Protein AF-A0A7S1PSL8-F1 (afdb_monomer)

Organism: Neobodo designis (NCBI:txid312471)

Mean predicted aligned error: 3.04 Å

Sequence (128 aa):
RLFLNWKSKRLGARARRFLHNFRTHEPQLEVAVLTDDECSTLAAFYPDLGDRYEALPLAVMRADICRVLAVYYFGGMYK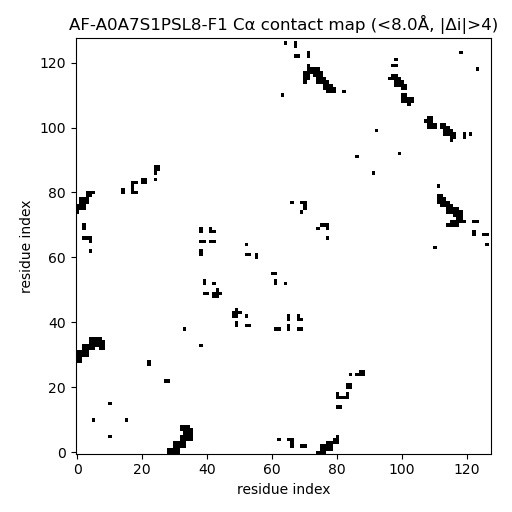DLDIDWRMPLREWLDPTLPVAYGWEDREHLCQWFFAARPGNPCLRNILQ

pLDDT: mean 93.91, std 3.57, range [83.62, 98.44]

Solvent-accessible surface area (backbone atoms only — not comparable to full-atom values): 7343 Å² total; per-residue (Å²): 86,40,37,30,69,39,91,49,83,79,64,52,75,72,48,46,50,28,52,48,55,39,36,73,58,41,74,85,60,52,74,46,66,38,28,62,69,55,36,51,52,56,33,55,72,36,87,94,31,32,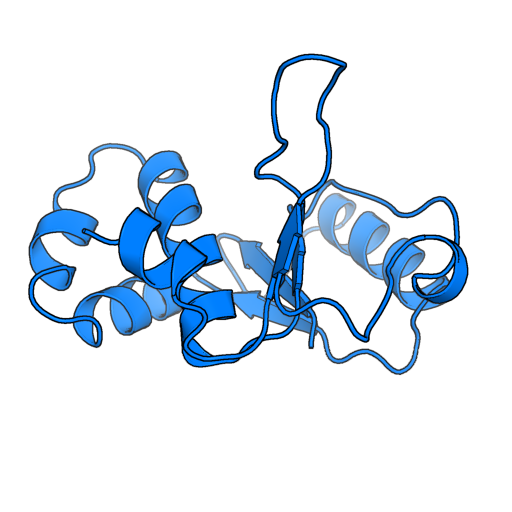71,62,52,70,67,48,92,44,72,64,63,43,50,62,49,32,52,49,50,53,23,28,72,69,15,35,29,36,36,43,53,87,55,73,64,94,66,46,61,85,80,79,53,71,86,85,54,63,59,47,71,42,66,69,54,99,84,45,71,36,84,56,32,38,36,29,42,52,69,33,66,72,53,53,64,74,73,110

Structure (mmCIF, N/CA/C/O backbone):
data_AF-A0A7S1PSL8-F1
#
_entry.id   AF-A0A7S1PSL8-F1
#
loop_
_atom_site.group_PDB
_atom_site.id
_atom_site.type_symbol
_atom_site.label_atom_id
_atom_site.label_alt_id
_atom_site.label_comp_id
_atom_site.label_asym_id
_atom_site.label_entity_id
_atom_site.label_seq_id
_atom_site.pdbx_PDB_ins_code
_atom_site.Cartn_x
_atom_site.Cartn_y
_atom_site.Cartn_z
_atom_site.occupancy
_atom_site.B_iso_or_equiv
_atom_site.auth_seq_id
_atom_site.auth_comp_id
_atom_site.auth_asym_id
_atom_site.auth_atom_id
_atom_site.pdbx_PDB_model_num
ATOM 1 N N . ARG A 1 1 ? -2.130 3.464 -11.246 1.00 93.75 1 ARG A N 1
ATOM 2 C CA . ARG A 1 1 ? -1.551 4.179 -10.086 1.00 93.75 1 ARG A CA 1
ATOM 3 C C . ARG A 1 1 ? -0.833 3.173 -9.194 1.00 93.75 1 ARG A C 1
ATOM 5 O O . ARG A 1 1 ? -1.315 2.048 -9.086 1.00 93.75 1 ARG A O 1
ATOM 12 N N . LEU A 1 2 ? 0.299 3.562 -8.614 1.00 95.19 2 LEU A N 1
ATOM 13 C CA . LEU A 1 2 ? 1.053 2.796 -7.624 1.00 95.19 2 LEU A CA 1
ATOM 14 C C . LEU A 1 2 ? 0.962 3.486 -6.261 1.00 95.19 2 LEU A C 1
ATOM 16 O O . LEU A 1 2 ? 1.208 4.688 -6.164 1.00 95.19 2 LEU A O 1
ATOM 20 N N . PHE A 1 3 ? 0.654 2.721 -5.225 1.00 97.06 3 PHE A N 1
ATOM 21 C CA . PHE A 1 3 ? 0.635 3.160 -3.839 1.00 97.06 3 PHE A CA 1
ATOM 22 C C . PHE A 1 3 ? 1.853 2.634 -3.088 1.00 97.06 3 PHE A C 1
ATOM 24 O O . PHE A 1 3 ? 2.264 1.491 -3.273 1.00 97.06 3 PHE A O 1
ATOM 31 N N . LEU A 1 4 ? 2.399 3.486 -2.229 1.00 95.50 4 LEU A N 1
ATOM 32 C CA . LEU A 1 4 ? 3.433 3.184 -1.243 1.00 95.50 4 LEU A CA 1
ATOM 33 C C . LEU A 1 4 ? 2.912 3.657 0.115 1.00 95.50 4 LEU A C 1
ATOM 35 O O . LEU A 1 4 ? 2.149 4.619 0.149 1.00 95.50 4 LEU A O 1
ATOM 39 N N . ASN A 1 5 ? 3.359 3.077 1.225 1.00 94.56 5 ASN A N 1
ATOM 40 C CA . ASN A 1 5 ? 3.119 3.642 2.556 1.00 94.56 5 ASN A CA 1
ATOM 41 C C . ASN A 1 5 ? 4.441 4.099 3.189 1.00 94.56 5 ASN A C 1
ATOM 43 O O . ASN A 1 5 ? 5.447 3.390 3.146 1.00 94.56 5 ASN A O 1
ATOM 47 N N . TRP A 1 6 ? 4.460 5.318 3.731 1.00 93.81 6 TRP A N 1
ATOM 48 C CA . TRP A 1 6 ? 5.606 5.846 4.465 1.00 93.81 6 TRP A CA 1
ATOM 49 C C . TRP A 1 6 ? 5.191 6.952 5.430 1.00 93.81 6 TRP A C 1
ATOM 51 O O . TRP A 1 6 ? 4.281 7.723 5.150 1.00 93.81 6 TRP A O 1
ATOM 61 N N . LYS A 1 7 ? 5.964 7.131 6.506 1.00 87.50 7 LYS A N 1
ATOM 62 C CA . LYS A 1 7 ? 5.704 8.115 7.577 1.00 87.50 7 LYS A CA 1
ATOM 63 C C . LYS A 1 7 ? 5.502 9.559 7.098 1.00 87.50 7 LYS A C 1
ATOM 65 O O . LYS A 1 7 ? 4.937 10.379 7.808 1.00 87.50 7 LYS A O 1
ATOM 70 N N . SER A 1 8 ? 6.046 9.921 5.938 1.00 88.44 8 SER A N 1
ATOM 71 C CA . SER A 1 8 ? 5.968 11.278 5.397 1.00 88.44 8 SER A CA 1
ATOM 72 C C . SER A 1 8 ? 6.088 11.272 3.879 1.00 88.44 8 SER A C 1
ATOM 74 O O . SER A 1 8 ? 6.800 10.450 3.300 1.00 88.44 8 SER A O 1
ATOM 76 N N . LYS A 1 9 ? 5.488 12.279 3.235 1.00 90.38 9 LYS A N 1
ATOM 77 C CA . LYS A 1 9 ? 5.676 12.571 1.806 1.00 90.38 9 LYS A CA 1
ATOM 78 C C . LYS A 1 9 ? 7.138 12.878 1.457 1.00 90.38 9 LYS A C 1
ATOM 80 O O . LYS A 1 9 ? 7.572 12.643 0.329 1.00 90.38 9 LYS A O 1
ATOM 85 N N . ARG A 1 10 ? 7.926 13.394 2.411 1.00 90.31 10 ARG A N 1
ATOM 86 C CA . ARG A 1 10 ? 9.349 13.690 2.204 1.00 90.31 10 ARG A CA 1
ATOM 87 C C . ARG A 1 10 ? 10.189 12.429 2.410 1.00 90.31 10 ARG A C 1
ATOM 89 O O . ARG A 1 10 ? 10.711 12.170 3.490 1.00 90.31 10 ARG A O 1
ATOM 96 N N . LEU A 1 11 ? 10.352 11.661 1.338 1.00 89.75 11 LEU A N 1
ATOM 97 C CA . LEU A 1 11 ? 11.154 10.436 1.336 1.00 89.75 11 LEU A CA 1
ATOM 98 C C . LEU A 1 11 ? 12.641 10.723 1.586 1.00 89.75 11 LEU A C 1
ATOM 100 O O . LEU A 1 11 ? 13.192 11.662 1.013 1.00 89.75 11 LEU A O 1
ATOM 104 N N . GLY A 1 12 ? 13.311 9.890 2.389 1.00 90.44 12 GLY A N 1
ATOM 105 C CA . GLY A 1 12 ? 14.768 9.930 2.587 1.00 90.44 12 GLY A CA 1
ATOM 106 C C . GLY A 1 12 ? 15.558 9.446 1.361 1.00 90.44 12 GLY A C 1
ATOM 107 O O . GLY A 1 12 ? 14.988 8.907 0.416 1.00 90.44 12 GLY A O 1
ATOM 108 N N . ALA A 1 13 ? 16.886 9.609 1.363 1.00 90.38 13 ALA A N 1
ATOM 109 C CA . ALA A 1 13 ? 17.728 9.288 0.199 1.00 90.38 13 ALA A CA 1
ATOM 110 C C . ALA A 1 13 ? 17.589 7.829 -0.278 1.00 90.38 13 ALA A C 1
ATOM 112 O O . ALA A 1 13 ? 17.414 7.589 -1.471 1.00 90.38 13 ALA A O 1
ATOM 113 N N . ARG A 1 14 ? 17.586 6.866 0.655 1.00 87.38 14 ARG A N 1
ATOM 114 C CA . ARG A 1 14 ? 17.404 5.439 0.346 1.00 87.38 14 ARG A CA 1
ATOM 115 C C . ARG A 1 14 ? 16.053 5.164 -0.324 1.00 87.38 14 ARG A C 1
ATOM 117 O O . ARG A 1 14 ? 16.019 4.531 -1.369 1.00 87.38 14 ARG A O 1
ATOM 124 N N . ALA A 1 15 ? 14.968 5.695 0.233 1.00 87.69 15 ALA A N 1
ATOM 125 C CA . ALA A 1 15 ? 13.623 5.571 -0.328 1.00 87.69 15 ALA A CA 1
ATOM 126 C C . ALA A 1 15 ? 13.504 6.195 -1.728 1.00 87.69 15 ALA A C 1
ATOM 128 O O . ALA A 1 15 ? 12.932 5.602 -2.639 1.00 87.69 15 ALA A O 1
ATOM 129 N N . ARG A 1 16 ? 14.105 7.376 -1.934 1.00 90.38 16 ARG A N 1
ATOM 130 C CA . ARG A 1 16 ? 14.132 8.023 -3.254 1.00 90.38 16 ARG A CA 1
ATOM 131 C C . ARG A 1 16 ? 14.868 7.188 -4.301 1.00 90.38 16 ARG A C 1
ATOM 133 O O . ARG A 1 16 ? 14.478 7.243 -5.460 1.00 90.38 16 ARG A O 1
ATOM 140 N N . ARG A 1 17 ? 15.885 6.408 -3.914 1.00 90.31 17 ARG A N 1
ATOM 141 C CA . ARG A 1 17 ? 16.600 5.506 -4.833 1.00 90.31 17 ARG A CA 1
ATOM 142 C C . ARG A 1 17 ? 15.680 4.418 -5.390 1.00 90.31 17 ARG A C 1
ATOM 144 O O . ARG A 1 17 ? 15.646 4.237 -6.600 1.00 90.31 17 ARG A O 1
ATOM 151 N N . PHE A 1 18 ? 14.909 3.752 -4.532 1.00 88.94 18 PHE A N 1
ATOM 152 C CA . PHE A 1 18 ? 13.947 2.728 -4.962 1.00 88.94 18 PHE A CA 1
ATOM 153 C C . PHE A 1 18 ? 12.836 3.311 -5.838 1.00 88.94 18 PHE A C 1
ATOM 155 O O . PHE A 1 18 ? 12.443 2.722 -6.842 1.00 88.94 18 PHE A O 1
ATOM 162 N N . LEU A 1 19 ? 12.356 4.511 -5.501 1.00 88.75 19 LEU A N 1
ATOM 163 C CA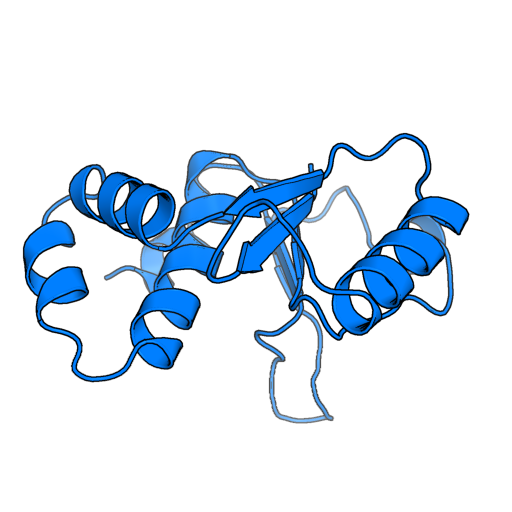 . LEU A 1 19 ? 11.378 5.202 -6.335 1.00 88.75 19 LEU A CA 1
ATOM 164 C C . LEU A 1 19 ? 11.966 5.610 -7.695 1.00 88.75 19 LEU A C 1
ATOM 166 O O . LEU A 1 19 ? 11.275 5.532 -8.707 1.00 88.75 19 LEU A O 1
ATOM 170 N N . HIS A 1 20 ? 13.230 6.037 -7.727 1.00 89.25 20 HIS A N 1
ATOM 171 C CA . HIS A 1 20 ? 13.916 6.396 -8.963 1.00 89.25 20 HIS A CA 1
ATOM 172 C C . HIS A 1 20 ? 14.047 5.194 -9.900 1.00 89.25 20 HIS A C 1
ATOM 174 O O . HIS A 1 20 ? 13.643 5.307 -11.052 1.00 89.25 20 HIS A O 1
ATOM 180 N N . ASN A 1 21 ? 14.526 4.044 -9.414 1.00 86.19 21 ASN A N 1
ATOM 181 C CA . ASN A 1 21 ? 14.657 2.854 -10.259 1.00 86.19 21 ASN A CA 1
ATOM 182 C C . ASN A 1 21 ? 13.301 2.265 -10.683 1.00 86.19 21 ASN A C 1
ATOM 184 O O . ASN A 1 21 ? 13.154 1.748 -11.781 1.00 86.19 21 ASN A O 1
ATOM 188 N N . PHE A 1 22 ? 12.252 2.413 -9.878 1.00 88.56 22 PHE A N 1
ATOM 189 C CA . PHE A 1 22 ? 10.908 2.105 -10.361 1.00 88.56 22 PHE A CA 1
ATOM 190 C C . PHE A 1 22 ? 10.496 3.030 -11.529 1.00 88.56 22 PHE A C 1
ATOM 192 O O . PHE A 1 22 ? 9.980 2.564 -12.543 1.00 88.56 22 PHE A O 1
ATOM 199 N N . ARG A 1 23 ? 10.762 4.339 -11.428 1.00 90.75 23 ARG A N 1
ATOM 200 C CA . ARG A 1 23 ? 10.393 5.319 -12.465 1.00 90.75 23 ARG A CA 1
ATOM 201 C C . ARG A 1 23 ? 11.174 5.164 -13.770 1.00 90.75 23 ARG A C 1
ATOM 203 O O . ARG A 1 23 ? 10.693 5.645 -14.790 1.00 90.75 23 ARG A O 1
ATOM 210 N N . THR A 1 24 ? 12.348 4.530 -13.763 1.00 91.50 24 THR A N 1
ATOM 211 C CA . THR A 1 24 ? 13.064 4.209 -15.012 1.00 91.50 24 THR A CA 1
ATOM 212 C C . THR A 1 24 ? 12.311 3.156 -15.825 1.00 91.50 24 THR A C 1
ATOM 214 O O . THR A 1 24 ? 12.310 3.232 -17.051 1.00 91.50 24 THR A O 1
ATOM 217 N N . HIS A 1 25 ? 11.623 2.225 -15.157 1.00 90.25 25 HIS A N 1
ATOM 218 C CA . HIS A 1 25 ? 10.790 1.206 -15.795 1.00 90.25 25 HIS A CA 1
ATOM 219 C C . HIS A 1 25 ? 9.390 1.734 -16.139 1.00 90.25 25 HIS A C 1
ATOM 221 O O . HIS A 1 25 ? 8.887 1.450 -17.223 1.00 90.25 25 HIS A O 1
ATOM 227 N N . GLU A 1 26 ? 8.786 2.539 -15.256 1.00 91.81 26 GLU A N 1
ATOM 228 C CA . GLU A 1 26 ? 7.426 3.075 -15.422 1.00 91.81 26 GLU A CA 1
ATOM 229 C C . GLU A 1 26 ? 7.346 4.604 -15.279 1.00 91.81 26 GLU A C 1
ATOM 231 O O . GLU A 1 26 ? 6.769 5.127 -14.317 1.00 91.81 26 GLU A O 1
ATOM 236 N N . PRO A 1 27 ? 7.884 5.370 -16.239 1.00 91.88 27 PRO A N 1
ATOM 237 C CA . PRO A 1 27 ? 7.921 6.830 -16.141 1.00 91.88 27 PRO A CA 1
ATOM 238 C C . PRO A 1 27 ? 6.528 7.480 -16.159 1.00 91.88 27 PRO A C 1
ATOM 240 O O . PRO A 1 27 ? 6.365 8.597 -15.672 1.00 91.88 27 PRO A O 1
ATOM 243 N N . GLN A 1 28 ? 5.526 6.792 -16.715 1.00 90.69 28 GLN A N 1
ATOM 244 C CA . GLN A 1 28 ? 4.157 7.296 -16.864 1.00 90.69 28 GLN A CA 1
ATOM 245 C C . GLN A 1 28 ? 3.241 6.932 -15.688 1.00 90.69 28 GLN A C 1
ATOM 247 O O . GLN A 1 28 ? 2.132 7.458 -15.589 1.00 90.69 28 GLN A O 1
ATOM 252 N N . LEU A 1 29 ? 3.662 6.025 -14.800 1.00 91.06 29 LEU A N 1
ATOM 253 C CA . LEU A 1 29 ? 2.796 5.553 -13.728 1.00 91.06 29 LEU A CA 1
ATOM 254 C C . LEU A 1 29 ? 2.787 6.552 -12.566 1.00 91.06 29 LEU A C 1
ATOM 256 O O . LEU A 1 29 ? 3.809 6.835 -11.941 1.00 91.06 29 LEU A O 1
ATOM 260 N N . GLU A 1 30 ? 1.600 7.059 -12.243 1.00 94.25 30 GLU A N 1
ATOM 261 C CA . GLU A 1 30 ? 1.399 7.913 -11.075 1.00 94.25 30 GLU A CA 1
ATOM 262 C C . GLU A 1 30 ? 1.716 7.148 -9.781 1.00 94.25 30 GLU A C 1
ATOM 264 O O . GLU A 1 30 ? 1.186 6.052 -9.562 1.00 94.25 30 GLU A O 1
ATOM 269 N N . VAL A 1 31 ? 2.533 7.754 -8.911 1.00 94.00 31 VAL A N 1
ATOM 270 C CA . VAL A 1 31 ? 2.904 7.206 -7.599 1.00 94.00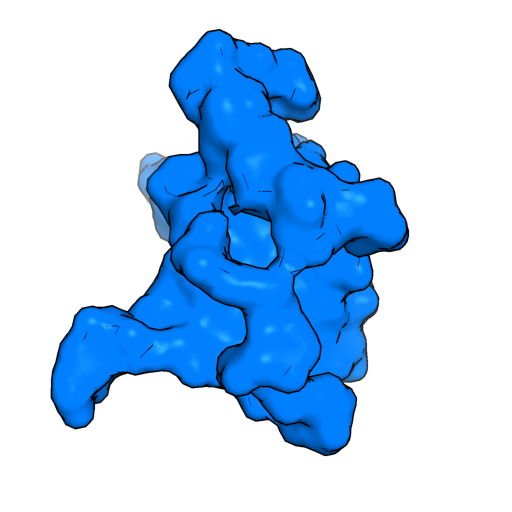 31 VAL A CA 1
ATOM 271 C C . VAL A 1 31 ? 2.335 8.069 -6.481 1.00 94.00 31 VAL A C 1
ATOM 273 O O . VAL A 1 31 ? 2.642 9.259 -6.406 1.00 94.00 31 VAL A O 1
ATOM 276 N N . ALA A 1 32 ? 1.588 7.447 -5.574 1.00 95.69 32 ALA A N 1
ATOM 277 C CA . ALA A 1 32 ? 1.075 8.053 -4.354 1.00 95.69 32 ALA A CA 1
ATOM 278 C C . ALA A 1 32 ? 1.760 7.435 -3.124 1.00 95.69 32 ALA A C 1
ATOM 280 O O . ALA A 1 32 ? 1.717 6.225 -2.918 1.00 95.69 32 ALA A O 1
ATOM 281 N N . VAL A 1 33 ? 2.394 8.272 -2.299 1.00 96.25 33 VAL A N 1
ATOM 282 C CA . VAL A 1 33 ? 2.943 7.868 -0.993 1.00 96.25 33 VAL A CA 1
ATOM 283 C C . VAL A 1 33 ? 1.902 8.181 0.069 1.00 96.25 33 VAL A C 1
ATOM 285 O O . VAL A 1 33 ? 1.654 9.355 0.310 1.00 96.25 33 VAL A O 1
ATOM 288 N N . LEU A 1 34 ? 1.308 7.170 0.685 1.00 97.19 34 LEU A N 1
ATOM 289 C CA . LEU A 1 34 ? 0.317 7.300 1.747 1.00 97.19 34 LEU A CA 1
ATOM 290 C C . LEU A 1 34 ? 1.004 7.513 3.094 1.00 97.19 34 LEU A C 1
ATOM 292 O O . LEU A 1 34 ? 1.855 6.706 3.479 1.00 97.19 34 LEU A O 1
ATOM 296 N N . THR A 1 35 ? 0.639 8.586 3.789 1.00 96.75 35 THR A N 1
ATOM 297 C CA . THR A 1 35 ? 1.059 8.840 5.173 1.00 96.75 35 THR A CA 1
ATOM 298 C C . THR A 1 35 ? 0.150 8.140 6.171 1.00 96.75 35 THR A C 1
ATOM 300 O O . THR A 1 35 ? -0.948 7.710 5.826 1.00 96.75 35 THR A O 1
ATOM 303 N N . ASP A 1 36 ? 0.594 8.059 7.425 1.00 95.25 36 ASP A N 1
ATOM 304 C CA . ASP A 1 36 ? -0.178 7.433 8.503 1.00 95.25 36 ASP A CA 1
ATOM 305 C C . ASP A 1 36 ? -1.561 8.095 8.668 1.00 95.25 36 ASP A C 1
ATOM 307 O O . ASP A 1 36 ? -2.561 7.386 8.751 1.00 95.25 36 ASP A O 1
ATOM 311 N N . ASP A 1 37 ? -1.639 9.430 8.586 1.00 96.56 37 ASP A N 1
ATOM 312 C CA . ASP A 1 37 ? -2.905 10.183 8.645 1.00 96.56 37 ASP A CA 1
ATOM 313 C C . ASP A 1 37 ? -3.849 9.860 7.474 1.00 96.56 37 ASP A C 1
ATOM 315 O O . ASP A 1 37 ? -5.063 9.738 7.648 1.00 96.56 37 ASP A O 1
ATOM 319 N N . GLU A 1 38 ? -3.308 9.691 6.263 1.00 97.94 38 GLU A N 1
ATOM 320 C CA . GLU A 1 38 ? -4.109 9.315 5.093 1.00 97.94 38 GLU A CA 1
ATOM 321 C C . GLU A 1 38 ? -4.605 7.876 5.220 1.00 97.94 38 GLU A C 1
ATOM 323 O O . GLU A 1 38 ? -5.752 7.593 4.892 1.00 97.94 38 GLU A O 1
ATOM 328 N N . CYS A 1 39 ? -3.775 6.973 5.741 1.00 98.06 39 CYS A N 1
ATOM 329 C CA . CYS A 1 39 ? -4.173 5.602 6.022 1.00 98.06 39 CYS A CA 1
ATOM 330 C C . CYS A 1 39 ? -5.270 5.521 7.096 1.00 98.06 39 CYS A C 1
ATOM 332 O O . CYS A 1 39 ? -6.245 4.798 6.907 1.00 98.06 39 CYS A O 1
ATOM 334 N N . SER A 1 40 ? -5.142 6.291 8.183 1.00 97.75 40 SER A N 1
ATOM 335 C CA . SER A 1 40 ? -6.175 6.434 9.219 1.00 97.75 40 SER A CA 1
ATOM 336 C C . SER A 1 40 ? -7.487 6.955 8.626 1.00 97.75 40 SER A C 1
ATOM 338 O O . SER A 1 40 ? -8.550 6.372 8.826 1.00 97.75 40 SER A O 1
ATOM 340 N N . THR A 1 41 ? -7.400 7.978 7.772 1.00 98.25 41 THR A N 1
ATOM 341 C CA . THR A 1 41 ? -8.555 8.525 7.051 1.00 98.25 41 THR A CA 1
ATOM 342 C C . THR A 1 41 ? -9.229 7.467 6.171 1.00 98.25 41 THR A C 1
ATOM 344 O O . THR A 1 41 ? -10.449 7.324 6.209 1.00 98.25 41 THR A O 1
ATOM 347 N N . LEU A 1 42 ? -8.460 6.687 5.402 1.00 98.06 42 LEU A N 1
ATOM 348 C CA . LEU A 1 42 ? -9.009 5.593 4.592 1.00 98.06 42 LEU A CA 1
ATOM 349 C C . LEU A 1 42 ? -9.699 4.531 5.454 1.00 98.06 42 LEU A C 1
ATOM 351 O O . LEU A 1 42 ? -10.749 4.030 5.061 1.00 98.06 42 LEU A O 1
ATOM 355 N N . ALA A 1 43 ? -9.135 4.199 6.617 1.00 98.31 43 ALA A N 1
ATOM 356 C CA . ALA A 1 43 ? -9.733 3.236 7.535 1.00 98.31 43 ALA A CA 1
ATOM 357 C C . ALA A 1 43 ? -11.042 3.756 8.142 1.00 98.31 43 ALA A C 1
ATOM 359 O O . ALA A 1 43 ? -12.013 3.010 8.216 1.00 98.31 43 ALA A O 1
ATOM 360 N N . ALA A 1 44 ? -11.102 5.041 8.499 1.00 98.25 44 ALA A N 1
ATOM 361 C CA . ALA A 1 44 ? -12.312 5.685 9.005 1.00 98.25 44 ALA A CA 1
ATOM 362 C C . ALA A 1 44 ? -13.449 5.734 7.966 1.00 98.25 44 ALA A C 1
ATOM 364 O O . ALA A 1 44 ? -14.622 5.705 8.333 1.00 98.25 44 ALA A O 1
ATOM 365 N N . PHE A 1 45 ? -13.123 5.775 6.669 1.00 97.56 45 PHE A N 1
ATOM 366 C CA . PHE 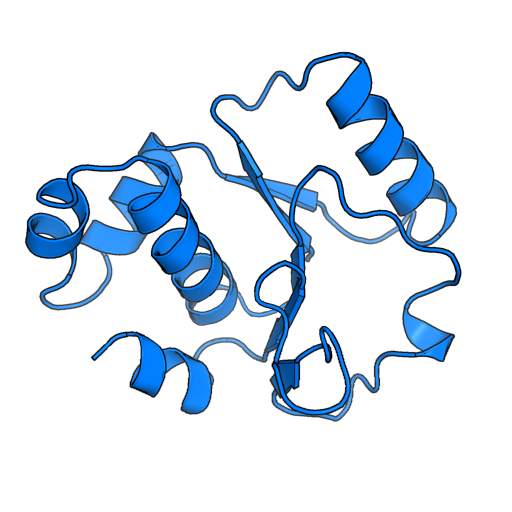A 1 45 ? -14.114 5.683 5.592 1.00 97.56 45 PHE A CA 1
ATOM 367 C C . PHE A 1 45 ? -14.618 4.258 5.326 1.00 97.56 45 PHE A C 1
ATOM 369 O O . PHE A 1 45 ? -15.602 4.093 4.594 1.00 97.56 45 PHE A O 1
ATOM 376 N N . TYR A 1 46 ? -13.963 3.229 5.866 1.00 97.69 46 TYR A N 1
ATOM 377 C CA . TYR A 1 46 ? -14.395 1.847 5.692 1.00 97.69 46 TYR A CA 1
ATOM 378 C C . TYR A 1 46 ? -15.339 1.447 6.834 1.00 97.69 46 TYR A C 1
ATOM 380 O O . TYR A 1 46 ? -14.998 1.676 7.998 1.00 97.69 46 TYR A O 1
ATOM 388 N N . PRO A 1 47 ? -16.516 0.855 6.536 1.00 95.94 47 PRO A N 1
ATOM 389 C CA . PRO A 1 47 ? -17.493 0.488 7.560 1.00 95.94 47 PRO A CA 1
ATOM 390 C C . PRO A 1 47 ? -16.871 -0.329 8.695 1.00 95.94 47 PRO A C 1
ATOM 392 O O . PRO A 1 47 ? -16.193 -1.324 8.445 1.00 95.94 47 PRO A O 1
ATOM 395 N N . ASP A 1 48 ? -17.106 0.114 9.930 1.00 94.06 48 ASP A N 1
ATOM 396 C CA . ASP A 1 48 ? -16.708 -0.567 11.168 1.00 94.06 48 ASP A CA 1
ATOM 397 C C . ASP A 1 48 ? -15.198 -0.854 11.321 1.00 94.06 48 ASP A C 1
ATOM 399 O O . ASP A 1 48 ? -14.809 -1.713 12.115 1.00 94.06 48 ASP A O 1
ATOM 403 N N . LEU A 1 49 ? -14.324 -0.147 10.587 1.00 97.19 49 LEU A N 1
ATOM 404 C CA . LEU A 1 49 ? -12.873 -0.383 10.625 1.00 97.19 49 LEU A CA 1
ATOM 405 C C . LEU A 1 49 ? -12.072 0.705 11.347 1.00 97.19 49 LEU A C 1
ATOM 407 O O . LEU A 1 49 ? -11.029 0.378 11.907 1.00 97.19 49 LEU A O 1
ATOM 411 N N . GLY A 1 50 ? -12.541 1.957 11.377 1.00 97.69 50 GLY A N 1
ATOM 412 C CA . GLY A 1 50 ? -11.797 3.092 11.947 1.00 97.69 50 GLY A CA 1
ATOM 413 C C . GLY A 1 50 ? -11.259 2.835 13.360 1.00 97.69 50 GLY A C 1
ATOM 414 O O . GLY A 1 50 ? -10.048 2.818 13.568 1.00 97.69 50 GLY A O 1
ATOM 415 N N . ASP A 1 51 ? -12.142 2.532 14.315 1.00 97.75 51 ASP A N 1
ATOM 416 C CA . ASP A 1 51 ? -11.745 2.290 15.711 1.00 97.75 51 ASP A CA 1
ATOM 417 C C . ASP A 1 51 ? -10.844 1.052 15.861 1.00 97.75 51 ASP A C 1
ATOM 419 O O . ASP A 1 51 ? -9.879 1.063 16.628 1.00 97.75 51 ASP A O 1
ATOM 423 N N . ARG A 1 52 ? -11.114 -0.016 15.092 1.00 96.69 52 ARG A N 1
ATOM 424 C CA . ARG A 1 52 ? -10.286 -1.239 15.074 1.00 96.69 52 ARG A CA 1
ATOM 425 C C . ARG A 1 52 ? -8.878 -0.944 14.564 1.00 96.69 52 ARG A C 1
ATOM 427 O O . ARG A 1 52 ? -7.916 -1.491 15.093 1.00 96.69 52 ARG A O 1
ATOM 434 N N . TYR A 1 53 ? -8.766 -0.104 13.540 1.00 97.88 53 TYR A N 1
ATOM 435 C CA . TYR A 1 53 ? -7.502 0.296 12.937 1.00 97.88 53 TYR A CA 1
ATOM 436 C C . TYR A 1 53 ? -6.657 1.136 13.903 1.00 97.88 53 TYR A C 1
ATOM 438 O O . TYR A 1 53 ? -5.466 0.862 14.071 1.00 97.88 53 TYR A O 1
ATOM 446 N N . GLU A 1 54 ? -7.268 2.107 14.587 1.00 97.94 54 GLU A N 1
ATOM 447 C CA . GLU A 1 54 ? -6.580 2.943 15.581 1.00 97.94 54 GLU A CA 1
ATOM 448 C C . GLU A 1 54 ? -6.152 2.156 16.825 1.00 97.94 54 GLU A C 1
ATOM 450 O O . GLU A 1 54 ? -5.103 2.429 17.410 1.00 97.94 54 GLU A O 1
ATOM 455 N N . ALA A 1 55 ? -6.908 1.119 17.197 1.00 97.88 55 ALA A N 1
ATOM 456 C CA . ALA A 1 55 ? -6.566 0.239 18.311 1.00 97.88 55 ALA A CA 1
ATOM 457 C C . ALA A 1 55 ? -5.351 -0.676 18.044 1.00 97.88 55 ALA A C 1
ATOM 459 O O . ALA A 1 55 ? -4.866 -1.333 18.970 1.00 97.88 55 ALA A O 1
ATOM 460 N N . LEU A 1 56 ? -4.840 -0.751 16.807 1.00 97.81 56 LEU A N 1
ATOM 461 C CA . LEU A 1 56 ? -3.703 -1.615 16.484 1.00 97.81 56 LEU A CA 1
ATOM 462 C C . LEU A 1 56 ? -2.416 -1.123 17.163 1.00 97.81 56 LEU A C 1
ATOM 464 O O . LEU A 1 56 ? -2.008 0.026 16.964 1.00 97.81 56 LEU A O 1
ATOM 468 N N . PRO A 1 57 ? -1.702 -1.998 17.896 1.00 97.12 57 PRO A N 1
ATOM 469 C CA . PRO A 1 57 ? -0.575 -1.579 18.726 1.00 97.12 57 PRO A CA 1
ATOM 470 C C . PRO A 1 57 ? 0.674 -1.227 17.911 1.00 97.12 57 PRO A C 1
ATOM 472 O O . PRO A 1 57 ? 1.513 -0.451 18.367 1.00 97.12 57 PRO A O 1
ATOM 475 N N . LEU A 1 58 ? 0.822 -1.795 16.710 1.00 96.69 58 LEU A N 1
ATOM 476 C CA . LEU A 1 58 ? 2.020 -1.639 15.892 1.00 96.69 58 LEU A CA 1
ATOM 477 C C . LEU A 1 58 ? 1.713 -0.900 14.591 1.00 96.69 58 LEU A C 1
ATOM 479 O O . LEU A 1 58 ? 0.775 -1.233 13.870 1.00 96.69 58 LEU A O 1
ATOM 483 N N . ALA A 1 59 ? 2.583 0.046 14.234 1.00 93.88 59 ALA A N 1
ATOM 484 C CA . ALA A 1 59 ? 2.480 0.776 12.971 1.00 93.88 59 ALA A CA 1
ATOM 485 C C . ALA A 1 59 ? 2.537 -0.150 11.741 1.00 93.88 59 ALA A C 1
ATOM 487 O O . ALA A 1 59 ? 1.889 0.135 10.741 1.00 93.88 59 ALA A O 1
ATOM 488 N N . VAL A 1 60 ? 3.258 -1.276 11.822 1.00 94.25 60 VAL A N 1
ATOM 489 C CA . VAL A 1 60 ? 3.309 -2.258 10.726 1.00 94.25 60 VAL A CA 1
ATOM 490 C C . VAL A 1 60 ? 1.946 -2.912 10.476 1.00 94.25 60 VAL A C 1
ATOM 492 O O . VAL A 1 60 ? 1.542 -3.022 9.328 1.00 94.25 60 VAL A O 1
ATOM 495 N N . MET A 1 61 ? 1.181 -3.215 11.531 1.00 96.56 61 MET A N 1
ATOM 496 C CA . MET A 1 61 ? -0.167 -3.784 11.399 1.00 96.56 61 MET A CA 1
ATOM 497 C C . MET A 1 61 ? -1.120 -2.794 10.719 1.00 96.56 61 MET A C 1
ATOM 499 O O . MET A 1 61 ? -1.932 -3.164 9.875 1.00 96.56 61 MET A O 1
ATOM 503 N N . ARG A 1 62 ? -0.988 -1.504 11.047 1.00 97.19 62 ARG A N 1
ATOM 504 C CA . ARG A 1 62 ? -1.711 -0.426 10.363 1.00 97.19 62 ARG A CA 1
ATOM 505 C C . ARG A 1 62 ? -1.308 -0.320 8.888 1.00 97.19 62 ARG A C 1
ATOM 507 O O . ARG A 1 62 ? -2.174 -0.217 8.024 1.00 97.19 62 ARG A O 1
ATOM 514 N N . ALA A 1 63 ? -0.018 -0.424 8.574 1.00 96.25 63 ALA A N 1
ATOM 515 C CA . ALA A 1 63 ? 0.455 -0.445 7.190 1.00 96.25 63 ALA A CA 1
ATOM 516 C C . ALA A 1 63 ? -0.094 -1.649 6.393 1.00 96.25 63 ALA A C 1
ATOM 518 O O . ALA A 1 63 ? -0.455 -1.482 5.225 1.00 96.25 63 ALA A O 1
ATOM 519 N N . ASP A 1 64 ? -0.216 -2.827 7.023 1.00 96.38 64 ASP A N 1
ATOM 520 C CA . ASP A 1 64 ? -0.798 -4.037 6.419 1.00 96.38 64 ASP A CA 1
ATOM 521 C C . ASP A 1 64 ? -2.262 -3.833 6.000 1.00 96.38 64 ASP A C 1
ATOM 523 O O . ASP A 1 64 ? -2.668 -4.274 4.926 1.00 96.38 64 ASP A O 1
ATOM 527 N N . ILE A 1 65 ? -3.049 -3.104 6.792 1.00 97.50 65 ILE A N 1
ATOM 528 C CA . ILE A 1 65 ? -4.429 -2.756 6.425 1.00 97.50 65 ILE A CA 1
ATOM 529 C C . ILE A 1 65 ? -4.454 -1.615 5.404 1.00 97.50 65 ILE A C 1
ATOM 531 O O . ILE A 1 65 ? -5.199 -1.675 4.424 1.00 97.50 65 ILE A O 1
ATOM 535 N N . CYS A 1 66 ? -3.616 -0.589 5.584 1.00 98.00 66 CYS A N 1
ATOM 536 C CA . CYS A 1 66 ? -3.592 0.573 4.699 1.00 98.00 66 CYS A CA 1
ATOM 537 C C . CYS A 1 66 ? -3.316 0.192 3.242 1.00 98.00 66 CYS A C 1
ATOM 539 O O . CYS A 1 66 ? -3.978 0.706 2.337 1.00 98.00 66 CYS A O 1
ATOM 541 N N . ARG A 1 67 ? -2.384 -0.741 2.994 1.00 97.62 67 ARG A N 1
ATOM 542 C CA . ARG A 1 67 ? -2.103 -1.201 1.626 1.00 97.62 67 ARG A CA 1
ATOM 543 C C . ARG A 1 67 ? -3.333 -1.815 0.963 1.00 97.62 67 ARG A C 1
ATOM 545 O O . ARG A 1 67 ? -3.592 -1.540 -0.208 1.00 97.62 67 ARG A O 1
ATOM 552 N N . VAL A 1 68 ? -4.113 -2.598 1.711 1.00 97.94 68 VAL A N 1
ATOM 553 C CA . VAL A 1 68 ? -5.343 -3.227 1.212 1.00 97.94 68 VAL A CA 1
ATOM 554 C C . VAL A 1 68 ? -6.409 -2.170 0.953 1.00 97.94 68 VAL A C 1
ATOM 556 O O . VAL A 1 68 ? -6.990 -2.167 -0.129 1.00 97.94 68 VAL A O 1
ATOM 559 N N . LEU A 1 69 ? -6.614 -1.229 1.880 1.00 98.44 69 LEU A N 1
ATOM 560 C CA . LEU A 1 69 ? -7.580 -0.136 1.721 1.00 98.44 69 LEU A CA 1
ATOM 561 C C . LEU A 1 69 ? -7.278 0.737 0.503 1.00 98.44 69 LEU A C 1
ATOM 563 O O . LEU A 1 69 ? -8.183 1.048 -0.270 1.00 98.44 69 LEU A O 1
ATOM 567 N N . ALA A 1 70 ? -6.013 1.101 0.293 1.00 98.31 70 ALA A N 1
ATOM 568 C CA . ALA A 1 70 ? -5.602 1.921 -0.840 1.00 98.31 70 ALA A CA 1
ATOM 569 C C . ALA A 1 70 ? -5.996 1.284 -2.178 1.00 98.31 70 ALA A C 1
ATOM 571 O O . ALA A 1 70 ? -6.645 1.914 -3.016 1.00 98.31 70 ALA A O 1
ATOM 572 N N . VAL A 1 71 ? -5.650 0.010 -2.364 1.00 98.38 71 VAL A N 1
ATOM 573 C CA . VAL A 1 71 ? -5.973 -0.713 -3.598 1.00 98.38 71 VAL A CA 1
ATOM 574 C C . VAL A 1 71 ? -7.466 -1.046 -3.663 1.00 98.38 71 VAL A C 1
ATOM 576 O O . VAL A 1 71 ? -8.047 -1.005 -4.743 1.00 98.38 71 VAL A O 1
ATOM 579 N N . TYR A 1 72 ? -8.130 -1.309 -2.536 1.00 98.31 72 TYR A N 1
ATOM 580 C CA . TYR A 1 72 ? -9.575 -1.531 -2.509 1.00 98.31 72 TYR A CA 1
ATOM 581 C C . TYR A 1 72 ? -10.347 -0.299 -2.990 1.00 98.31 72 TYR A C 1
ATOM 583 O O . TYR A 1 72 ? -11.206 -0.424 -3.861 1.00 98.31 72 TYR A O 1
ATOM 591 N N . TYR A 1 73 ? -10.032 0.894 -2.483 1.00 98.19 73 TYR A N 1
ATOM 592 C CA . TYR A 1 73 ? -10.750 2.111 -2.863 1.00 98.19 73 TYR A CA 1
ATOM 593 C C . TYR A 1 73 ? -10.414 2.593 -4.270 1.00 98.19 73 TYR A C 1
ATOM 595 O O . TYR A 1 73 ? -11.307 2.996 -5.014 1.00 98.19 73 TYR A O 1
ATOM 603 N N . PHE A 1 74 ? -9.137 2.563 -4.647 1.00 97.94 74 PHE A N 1
ATOM 604 C CA . PHE A 1 74 ? -8.672 3.239 -5.861 1.00 97.94 74 PHE A CA 1
ATOM 605 C C . PHE A 1 74 ? -8.275 2.286 -6.991 1.00 97.94 74 PHE A C 1
ATOM 607 O O . PHE A 1 74 ? -8.048 2.730 -8.118 1.00 97.94 74 PHE A O 1
ATOM 614 N N . GLY A 1 75 ? -8.184 0.986 -6.714 1.00 97.12 75 GLY A N 1
ATOM 615 C CA . GLY A 1 75 ? -7.573 0.016 -7.613 1.00 97.12 75 GLY A CA 1
ATOM 616 C C . GLY A 1 75 ? -6.087 0.282 -7.831 1.00 97.12 75 GLY A C 1
ATOM 617 O O . GLY A 1 75 ? -5.446 1.048 -7.117 1.00 97.12 75 GLY A O 1
ATOM 618 N N . GLY A 1 76 ? -5.526 -0.331 -8.867 1.00 96.31 76 GLY A N 1
ATOM 619 C CA . GLY A 1 76 ? -4.115 -0.176 -9.200 1.00 96.31 76 GLY A CA 1
ATOM 620 C C . GLY A 1 76 ? -3.249 -1.145 -8.408 1.00 96.31 76 GLY A C 1
ATOM 621 O O . GLY A 1 76 ? -3.610 -2.308 -8.262 1.00 96.31 76 GLY A O 1
ATOM 622 N N . MET A 1 77 ? -2.083 -0.679 -7.967 1.00 96.38 77 MET A N 1
ATOM 623 C CA . MET A 1 77 ? -1.047 -1.512 -7.356 1.00 96.38 77 MET A CA 1
ATOM 624 C C . MET A 1 77 ? -0.584 -0.930 -6.033 1.00 96.38 77 MET A C 1
ATOM 626 O O . MET A 1 77 ? -0.505 0.288 -5.891 1.00 96.38 77 MET A O 1
ATOM 630 N N . TYR A 1 78 ? -0.172 -1.798 -5.121 1.00 97.19 78 TYR A N 1
ATOM 631 C CA . TYR A 1 78 ? 0.645 -1.437 -3.973 1.00 97.19 78 TYR A CA 1
ATOM 632 C C . TYR A 1 78 ? 2.033 -2.061 -4.109 1.00 97.19 78 TYR A C 1
ATOM 634 O O . TYR A 1 78 ? 2.156 -3.172 -4.628 1.00 97.19 78 TYR A O 1
ATOM 642 N N . LYS A 1 79 ? 3.065 -1.368 -3.615 1.00 94.62 79 LYS A N 1
ATOM 643 C CA . LYS A 1 79 ? 4.326 -2.015 -3.253 1.00 94.62 79 LYS A CA 1
ATOM 644 C C . LYS A 1 79 ? 4.936 -1.435 -1.980 1.00 94.62 79 LYS A C 1
ATOM 646 O O . LYS A 1 79 ? 4.749 -0.252 -1.687 1.00 94.62 79 LYS A O 1
ATOM 651 N N . ASP A 1 80 ? 5.758 -2.220 -1.297 1.00 94.06 80 ASP A N 1
ATOM 652 C CA . ASP A 1 80 ? 6.628 -1.688 -0.251 1.00 94.06 80 ASP A CA 1
ATOM 653 C C . ASP A 1 80 ? 7.723 -0.786 -0.843 1.00 94.06 80 ASP A C 1
ATOM 655 O O . ASP A 1 80 ? 8.181 -0.934 -1.983 1.00 94.06 80 ASP A O 1
ATOM 659 N N . LEU A 1 81 ? 8.127 0.214 -0.062 1.00 91.62 81 LEU A N 1
ATOM 660 C CA . LEU A 1 81 ? 9.007 1.291 -0.516 1.00 91.62 81 LEU A CA 1
ATOM 661 C C . LEU A 1 81 ? 10.419 0.816 -0.881 1.00 91.62 81 LEU A C 1
ATOM 663 O O . LEU A 1 81 ? 11.094 1.464 -1.678 1.00 91.62 81 LEU A O 1
ATOM 667 N N . ASP A 1 82 ? 10.874 -0.276 -0.281 1.00 90.94 82 ASP A N 1
ATOM 668 C CA . ASP A 1 82 ? 12.186 -0.886 -0.484 1.00 90.94 82 ASP A CA 1
ATOM 669 C C . ASP A 1 82 ? 12.185 -2.039 -1.496 1.00 90.94 82 ASP A C 1
ATOM 671 O O . ASP A 1 82 ? 13.217 -2.681 -1.699 1.00 90.94 82 ASP A O 1
ATOM 675 N N . ILE A 1 83 ? 11.068 -2.240 -2.197 1.00 89.38 83 ILE A N 1
ATOM 676 C CA . ILE A 1 83 ? 10.971 -3.171 -3.317 1.00 89.38 83 ILE A CA 1
ATOM 677 C C . ILE A 1 83 ? 11.360 -2.473 -4.610 1.00 89.38 83 ILE A C 1
ATOM 679 O O . ILE A 1 83 ? 10.934 -1.349 -4.899 1.00 89.38 83 ILE A O 1
ATOM 683 N N . ASP A 1 84 ? 12.130 -3.175 -5.432 1.00 86.12 84 ASP A N 1
ATOM 684 C CA . ASP A 1 84 ? 12.584 -2.691 -6.725 1.00 86.12 84 ASP A CA 1
ATOM 685 C C . ASP A 1 84 ? 12.203 -3.634 -7.864 1.00 86.12 84 ASP A C 1
ATOM 687 O O . ASP A 1 84 ? 11.996 -4.830 -7.650 1.00 86.12 84 ASP A O 1
ATOM 691 N N . TRP A 1 85 ? 12.101 -3.096 -9.077 1.00 85.69 85 TRP A N 1
ATOM 692 C CA . TRP A 1 85 ? 11.729 -3.868 -10.259 1.00 85.69 85 TRP A CA 1
ATOM 693 C C . TRP A 1 85 ? 12.942 -4.138 -11.128 1.00 85.69 85 TRP A C 1
ATOM 695 O O . TRP A 1 85 ? 13.778 -3.267 -11.361 1.00 85.69 85 TRP A O 1
ATOM 705 N N . ARG A 1 86 ? 13.034 -5.385 -11.587 1.00 88.44 86 ARG A N 1
ATOM 706 C CA . ARG A 1 86 ? 14.099 -5.846 -12.484 1.00 88.44 86 ARG A CA 1
ATOM 707 C C . ARG A 1 86 ? 13.684 -5.795 -13.954 1.00 88.44 86 ARG A C 1
ATOM 709 O O . ARG A 1 86 ? 14.524 -6.012 -14.817 1.00 88.44 86 ARG A O 1
ATOM 716 N N . MET A 1 87 ? 12.396 -5.569 -14.215 1.00 90.50 87 MET A N 1
ATOM 717 C CA . MET A 1 87 ? 11.799 -5.525 -15.545 1.00 90.50 87 MET A CA 1
ATOM 718 C C . MET A 1 87 ? 10.494 -4.707 -15.545 1.00 90.50 87 MET A C 1
ATOM 720 O O . MET A 1 87 ? 9.850 -4.588 -14.496 1.00 90.50 87 MET A O 1
ATOM 724 N N . PRO A 1 88 ? 10.096 -4.148 -16.702 1.0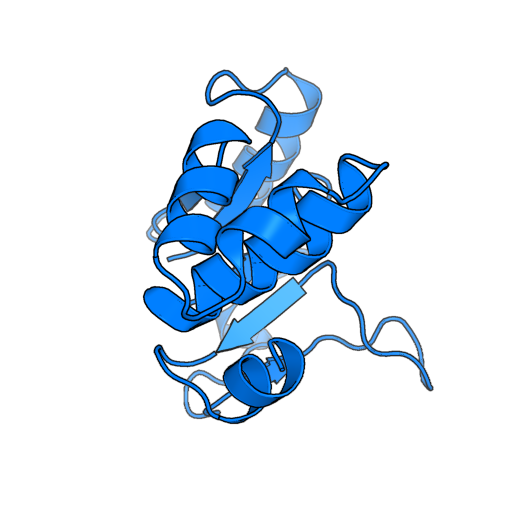0 91.31 88 PRO A N 1
ATOM 725 C CA . PRO A 1 88 ? 8.834 -3.421 -16.878 1.00 91.31 88 PRO A CA 1
ATOM 726 C C . PRO A 1 88 ? 7.589 -4.248 -16.525 1.00 91.31 88 PRO A C 1
ATOM 728 O O . PRO A 1 88 ? 7.551 -5.445 -16.798 1.00 91.31 88 PRO A O 1
ATOM 731 N N . LEU A 1 89 ? 6.532 -3.609 -16.008 1.00 90.62 89 LEU A N 1
ATOM 732 C CA . LEU A 1 89 ? 5.278 -4.267 -15.592 1.00 90.62 89 LEU A CA 1
ATOM 733 C C . LEU A 1 89 ? 4.669 -5.146 -16.666 1.00 90.62 89 LEU A C 1
ATOM 735 O O . LEU A 1 89 ? 4.236 -6.257 -16.383 1.00 90.62 89 LEU A O 1
ATOM 739 N N . ARG A 1 90 ? 4.632 -4.640 -17.901 1.00 90.69 90 ARG A N 1
ATOM 740 C CA . ARG A 1 90 ? 4.009 -5.324 -19.044 1.00 90.69 90 ARG A CA 1
ATOM 741 C C . ARG A 1 90 ? 4.601 -6.709 -19.325 1.00 90.69 90 ARG A C 1
ATOM 743 O O . ARG A 1 90 ? 4.001 -7.472 -20.068 1.00 90.69 90 ARG A O 1
ATOM 750 N N . GLU A 1 91 ? 5.789 -6.997 -18.796 1.00 93.31 91 GLU A N 1
ATOM 751 C CA . GLU A 1 91 ? 6.481 -8.267 -19.008 1.00 93.31 91 GLU A CA 1
ATOM 752 C C . GLU A 1 91 ? 6.064 -9.338 -17.993 1.00 93.31 91 GLU A C 1
ATOM 754 O O . 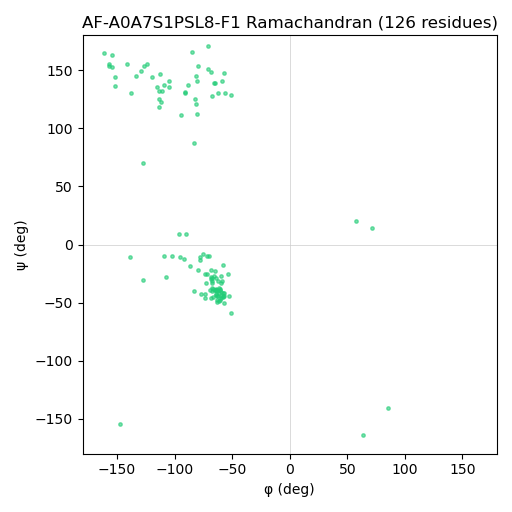GLU A 1 91 ? 6.267 -10.520 -18.253 1.00 93.31 91 GLU A O 1
ATOM 759 N N . TRP A 1 92 ? 5.468 -8.954 -16.858 1.00 89.81 92 TRP A N 1
ATOM 760 C CA . TRP A 1 92 ? 5.172 -9.887 -15.763 1.00 89.81 92 TRP A CA 1
ATOM 761 C C . TRP A 1 92 ? 3.802 -9.706 -15.095 1.00 89.81 92 TRP A C 1
ATOM 763 O O . TRP A 1 92 ? 3.384 -10.581 -14.339 1.00 89.81 92 TRP A O 1
ATOM 773 N N . LEU A 1 93 ? 3.079 -8.617 -15.370 1.00 91.75 93 LEU A N 1
ATOM 774 C CA . LEU A 1 93 ? 1.731 -8.373 -14.861 1.00 91.75 93 LEU A CA 1
ATOM 775 C C . LEU A 1 93 ? 0.713 -8.387 -16.006 1.00 91.75 93 LEU A C 1
ATOM 777 O O . LEU A 1 93 ? 0.756 -7.533 -16.891 1.00 91.75 93 LEU A O 1
ATOM 781 N N . ASP A 1 94 ? -0.242 -9.316 -15.948 1.00 92.31 94 ASP A N 1
ATOM 782 C CA . ASP A 1 94 ? -1.375 -9.362 -16.874 1.00 92.31 94 ASP A CA 1
ATOM 783 C C . ASP A 1 94 ? -2.460 -8.349 -16.448 1.00 92.31 94 ASP A C 1
ATOM 785 O O . ASP A 1 94 ? -3.103 -8.528 -15.406 1.00 92.31 94 ASP A O 1
ATOM 789 N N . PRO A 1 95 ? -2.705 -7.283 -17.236 1.00 89.12 95 PRO A N 1
ATOM 790 C CA . PRO A 1 95 ? -3.671 -6.244 -16.886 1.00 89.12 95 PRO A CA 1
ATOM 791 C C . PRO A 1 95 ? -5.135 -6.703 -17.004 1.00 89.12 95 PRO A C 1
ATOM 793 O O . PRO A 1 95 ? -6.048 -5.980 -16.591 1.00 89.12 95 PRO A O 1
ATOM 796 N N . THR A 1 96 ? -5.392 -7.875 -17.590 1.00 91.88 96 THR A N 1
ATOM 797 C CA . THR A 1 96 ? -6.747 -8.419 -17.731 1.00 91.88 96 THR A CA 1
ATOM 798 C C . THR A 1 96 ? -7.251 -9.065 -16.441 1.00 91.88 96 THR A C 1
ATOM 800 O O . THR A 1 96 ? -8.468 -9.112 -16.224 1.00 91.88 96 THR A O 1
ATOM 803 N N . LEU A 1 97 ? -6.338 -9.473 -15.552 1.00 93.25 97 LEU A N 1
ATOM 804 C CA . LEU A 1 97 ? -6.671 -10.105 -14.281 1.00 93.25 97 LEU A CA 1
ATOM 805 C C . LEU A 1 97 ? -7.412 -9.134 -13.344 1.00 93.25 97 LEU A C 1
ATOM 807 O O . LEU A 1 97 ? -7.055 -7.957 -13.232 1.00 93.25 97 LEU A O 1
ATOM 811 N N . PRO A 1 98 ? -8.451 -9.600 -12.625 1.00 93.50 98 PRO A N 1
ATOM 812 C CA . PRO A 1 98 ? -9.175 -8.761 -11.671 1.00 93.50 98 PRO A CA 1
ATOM 813 C C . PRO A 1 98 ? -8.358 -8.472 -10.401 1.00 93.50 98 PRO A C 1
ATOM 815 O O . PRO A 1 98 ? -8.607 -7.464 -9.730 1.00 93.50 98 PRO A O 1
ATOM 818 N N . VAL A 1 99 ? -7.419 -9.365 -10.075 1.00 96.00 99 VAL A N 1
ATOM 819 C CA . VAL A 1 99 ? -6.495 -9.309 -8.941 1.00 96.00 99 VAL A CA 1
ATOM 820 C C . VAL A 1 99 ? -5.215 -10.069 -9.295 1.00 96.00 99 VAL A C 1
ATOM 822 O O . VAL A 1 99 ? -5.277 -11.089 -9.980 1.00 96.00 99 VAL A O 1
ATOM 825 N N . ALA A 1 100 ? -4.072 -9.581 -8.828 1.00 95.50 100 ALA A N 1
ATOM 826 C CA . ALA A 1 100 ? -2.776 -10.230 -8.958 1.00 95.50 100 ALA A CA 1
ATOM 827 C C . ALA A 1 100 ? -2.004 -10.110 -7.639 1.00 95.50 100 ALA A C 1
ATOM 829 O O . ALA A 1 100 ? -1.878 -9.015 -7.093 1.00 95.50 100 ALA A O 1
ATOM 830 N N . TYR A 1 101 ? -1.471 -11.230 -7.158 1.00 93.44 101 TYR A N 1
ATOM 831 C CA . TYR A 1 101 ? -0.585 -11.298 -5.997 1.00 93.44 101 TYR A CA 1
ATOM 832 C C . TYR A 1 101 ? 0.757 -11.881 -6.414 1.00 93.44 101 TYR A C 1
ATOM 834 O O . TYR A 1 101 ? 0.814 -12.762 -7.275 1.00 93.44 101 TYR A O 1
ATOM 842 N N . GLY A 1 102 ? 1.830 -11.378 -5.807 1.00 88.00 102 GLY A N 1
ATOM 843 C CA . GLY A 1 102 ? 3.139 -11.995 -5.943 1.00 88.00 102 GLY A CA 1
ATOM 844 C C . GLY A 1 102 ? 3.277 -13.204 -5.022 1.00 88.00 102 GLY A C 1
ATOM 845 O O . GLY A 1 102 ? 2.645 -13.294 -3.969 1.00 88.00 102 GLY A O 1
ATOM 846 N N . TRP A 1 103 ? 4.134 -14.128 -5.429 1.00 90.69 103 TRP A N 1
ATOM 847 C CA . TRP A 1 103 ? 4.604 -15.220 -4.590 1.00 90.69 103 TRP A CA 1
ATOM 848 C C . TRP A 1 103 ? 5.886 -14.779 -3.877 1.00 90.69 103 TRP A C 1
ATOM 850 O O . TRP A 1 103 ? 6.786 -14.241 -4.523 1.00 90.69 103 TRP A O 1
ATOM 860 N N . GLU A 1 104 ? 5.958 -14.984 -2.562 1.00 89.81 104 GLU A N 1
ATOM 861 C CA . GLU A 1 104 ? 7.200 -14.835 -1.786 1.00 89.81 104 GLU A CA 1
ATOM 862 C C . GLU A 1 104 ? 8.129 -16.018 -2.075 1.00 89.81 104 GLU A C 1
ATOM 864 O O . GLU A 1 104 ? 9.315 -15.864 -2.365 1.00 89.81 104 GLU A O 1
ATOM 869 N N . ASP A 1 105 ? 7.545 -17.212 -2.051 1.00 90.88 105 ASP A N 1
ATOM 870 C CA . ASP A 1 105 ? 8.185 -18.480 -2.353 1.00 90.88 105 ASP A CA 1
ATOM 871 C C . ASP A 1 105 ? 7.155 -19.431 -2.994 1.00 90.88 105 ASP A 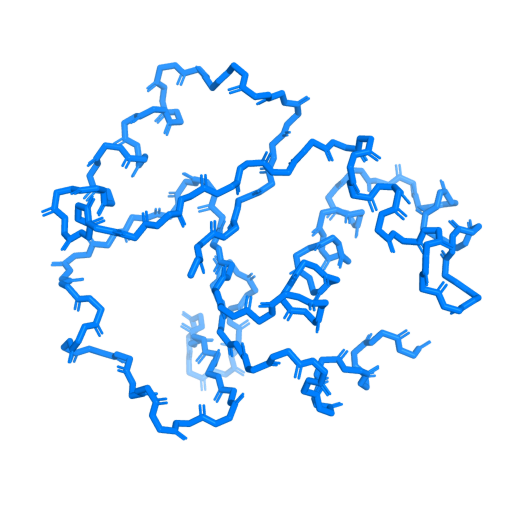C 1
ATOM 873 O O . ASP A 1 105 ? 6.207 -18.996 -3.641 1.00 90.88 105 ASP A O 1
ATOM 877 N N . ARG A 1 106 ? 7.344 -20.747 -2.885 1.00 91.88 106 ARG A N 1
ATOM 878 C CA . ARG A 1 106 ? 6.433 -21.724 -3.503 1.00 91.88 106 ARG A CA 1
ATOM 879 C C . ARG A 1 106 ? 5.122 -21.930 -2.740 1.00 91.88 106 ARG A C 1
ATOM 881 O O . ARG A 1 106 ? 4.239 -22.599 -3.267 1.00 91.88 106 ARG A O 1
ATOM 888 N N . GLU A 1 107 ? 5.011 -21.405 -1.527 1.00 94.31 107 GLU A N 1
ATOM 889 C CA . GLU A 1 107 ? 3.927 -21.696 -0.585 1.00 94.31 107 GLU A CA 1
ATOM 890 C C . GLU A 1 107 ? 3.259 -20.421 -0.057 1.00 94.31 107 GLU A C 1
ATOM 892 O O . GLU A 1 107 ? 2.057 -20.417 0.209 1.00 94.31 107 GLU A O 1
ATOM 897 N N . HIS A 1 108 ? 4.006 -19.322 0.045 1.00 92.44 108 HIS A N 1
ATOM 898 C CA . HIS A 1 108 ? 3.555 -18.080 0.656 1.00 92.44 108 HIS A CA 1
ATOM 899 C C . HIS A 1 108 ? 3.330 -16.981 -0.385 1.00 92.44 108 HIS A C 1
ATOM 901 O O . HIS A 1 108 ? 4.141 -16.760 -1.288 1.00 92.44 108 HIS A O 1
ATOM 907 N N . LEU A 1 109 ? 2.231 -16.242 -0.225 1.00 92.12 109 LEU A N 1
ATOM 908 C CA . LEU A 1 109 ? 1.987 -15.014 -0.976 1.00 92.12 109 LEU A CA 1
ATOM 909 C C . LEU A 1 109 ? 2.757 -13.861 -0.345 1.00 92.12 109 LEU A C 1
ATOM 911 O O . LEU A 1 109 ? 2.792 -13.722 0.880 1.00 92.12 109 LEU A O 1
ATOM 915 N N . CYS A 1 110 ? 3.307 -12.991 -1.182 1.00 90.75 110 CYS A N 1
ATOM 916 C CA . CYS A 1 110 ? 3.882 -11.760 -0.689 1.00 90.75 110 CYS A CA 1
ATOM 917 C C . CYS A 1 110 ? 2.800 -10.701 -0.458 1.00 90.75 110 CYS A C 1
ATOM 919 O O . CYS A 1 110 ? 1.813 -10.592 -1.189 1.00 90.75 110 CYS A O 1
ATOM 921 N N . GLN A 1 111 ? 3.005 -9.886 0.575 1.00 90.25 111 GLN A N 1
ATOM 922 C CA . GLN A 1 111 ? 2.171 -8.710 0.839 1.00 90.25 111 GLN A CA 1
ATOM 923 C C . GLN A 1 111 ? 2.852 -7.403 0.419 1.00 90.25 111 GLN A C 1
ATOM 925 O O . GLN A 1 111 ? 2.197 -6.362 0.358 1.00 90.25 111 GLN A O 1
ATOM 930 N N . TRP A 1 112 ? 4.143 -7.467 0.079 1.00 92.50 112 TRP A N 1
ATOM 931 C CA . TRP A 1 112 ? 4.930 -6.322 -0.367 1.00 92.50 112 TRP A CA 1
ATOM 932 C C . TRP A 1 112 ? 4.625 -5.899 -1.809 1.00 92.50 112 TRP A C 1
ATOM 934 O O . TRP A 1 112 ? 5.110 -4.852 -2.229 1.00 92.50 112 TRP A O 1
ATOM 944 N N . PHE A 1 113 ? 3.834 -6.666 -2.576 1.00 94.94 113 PHE A N 1
ATOM 945 C CA . PHE A 1 113 ? 3.241 -6.245 -3.851 1.00 94.94 113 PHE A CA 1
ATOM 946 C C . PHE A 1 113 ? 1.928 -6.977 -4.142 1.00 94.94 113 PHE A C 1
ATOM 948 O O . PHE A 1 113 ? 1.844 -8.198 -4.030 1.00 94.94 113 PHE A O 1
ATOM 955 N N . PHE A 1 114 ? 0.929 -6.234 -4.612 1.00 96.62 114 PHE A N 1
ATOM 956 C CA . PHE A 1 114 ? -0.261 -6.793 -5.254 1.00 96.62 114 PHE A CA 1
ATOM 957 C C . PHE A 1 114 ? -0.974 -5.724 -6.086 1.00 96.62 114 PHE A C 1
ATOM 959 O O . PHE A 1 114 ? -0.735 -4.521 -5.938 1.00 96.62 114 PHE A O 1
ATOM 966 N N . ALA A 1 115 ? -1.868 -6.172 -6.962 1.00 96.88 115 ALA A N 1
ATOM 967 C CA . ALA A 1 115 ? -2.690 -5.327 -7.811 1.00 96.88 115 ALA A CA 1
ATOM 968 C C . ALA A 1 115 ? -4.144 -5.793 -7.792 1.00 96.88 115 ALA A C 1
ATOM 970 O O . ALA A 1 115 ? -4.412 -6.993 -7.764 1.00 96.88 115 ALA A O 1
ATOM 971 N N . ALA A 1 116 ? -5.095 -4.867 -7.859 1.00 97.69 116 ALA A N 1
ATOM 972 C CA . ALA A 1 116 ? -6.497 -5.216 -8.053 1.00 97.69 116 ALA A CA 1
ATOM 973 C C . ALA A 1 116 ? -7.285 -4.075 -8.698 1.00 97.69 116 ALA A C 1
ATOM 975 O O . ALA A 1 116 ? -6.875 -2.911 -8.707 1.00 97.69 116 ALA A O 1
ATOM 976 N N . ARG A 1 117 ? -8.463 -4.413 -9.224 1.00 96.81 117 ARG A N 1
ATOM 977 C CA . ARG A 1 117 ? -9.478 -3.418 -9.596 1.00 96.81 117 ARG A CA 1
ATOM 978 C C . ARG A 1 117 ? -10.110 -2.787 -8.344 1.00 96.81 117 ARG A C 1
ATOM 980 O O . ARG A 1 117 ? -10.195 -3.461 -7.315 1.00 96.81 117 ARG A O 1
ATOM 987 N N . PRO A 1 118 ? -10.574 -1.526 -8.415 1.00 97.06 118 PRO A N 1
ATOM 988 C CA . PRO A 1 118 ? -11.276 -0.911 -7.291 1.00 97.06 118 PRO A CA 1
ATOM 989 C C . PRO A 1 118 ? -12.514 -1.738 -6.924 1.00 97.06 118 PRO A C 1
ATOM 991 O O . PRO A 1 118 ? -13.205 -2.266 -7.797 1.00 97.06 118 PRO A O 1
ATOM 994 N N . GLY A 1 119 ? -12.778 -1.879 -5.628 1.00 96.94 119 GLY A N 1
ATOM 995 C CA . GLY A 1 119 ? -13.896 -2.652 -5.094 1.00 96.94 119 GLY A CA 1
ATOM 996 C C . GLY A 1 119 ? -13.759 -4.172 -5.232 1.00 96.94 119 GLY A C 1
ATOM 997 O O . GLY A 1 119 ? -14.761 -4.870 -5.074 1.00 96.94 119 GLY A O 1
ATOM 998 N N . ASN A 1 120 ? -12.566 -4.703 -5.541 1.00 97.38 120 ASN A N 1
ATOM 999 C CA . ASN A 1 120 ? -12.374 -6.137 -5.766 1.00 97.38 120 ASN A CA 1
ATOM 1000 C C . ASN A 1 120 ? -12.850 -6.987 -4.555 1.00 97.38 120 ASN A C 1
ATOM 1002 O O . ASN A 1 120 ? -12.437 -6.711 -3.422 1.00 97.38 120 ASN A O 1
ATOM 1006 N N . PRO A 1 121 ? -13.670 -8.041 -4.770 1.00 96.81 121 PRO A N 1
ATOM 1007 C CA . PRO A 1 121 ? -14.202 -8.875 -3.688 1.00 96.81 121 PRO A CA 1
ATOM 1008 C C . PRO A 1 121 ? -13.144 -9.582 -2.834 1.00 96.81 121 PRO A C 1
ATOM 1010 O O . PRO A 1 121 ? -13.352 -9.741 -1.636 1.00 96.81 121 PRO A O 1
ATOM 1013 N N . CYS A 1 122 ? -12.000 -9.974 -3.403 1.00 95.44 122 CYS A N 1
ATOM 1014 C CA . CYS A 1 122 ? -10.915 -10.590 -2.638 1.00 95.44 122 CYS A CA 1
ATOM 1015 C C . CYS A 1 122 ? -10.371 -9.621 -1.585 1.00 95.44 122 CYS A C 1
ATOM 1017 O O . CYS A 1 122 ? -10.217 -10.003 -0.430 1.00 95.44 122 CYS A O 1
ATOM 1019 N N . LEU A 1 123 ? -10.154 -8.353 -1.956 1.00 96.56 123 LEU A N 1
ATOM 1020 C CA . LEU A 1 123 ? -9.695 -7.330 -1.011 1.00 96.56 123 LEU A CA 1
ATOM 1021 C C . LEU A 1 123 ? -10.765 -7.001 0.031 1.00 96.56 123 LEU A C 1
ATOM 1023 O O . LEU A 1 123 ? -10.438 -6.825 1.199 1.00 96.56 123 LEU A O 1
ATOM 1027 N N . ARG A 1 124 ? -12.044 -6.982 -0.364 1.00 96.25 124 ARG A N 1
ATOM 1028 C CA . ARG A 1 124 ? -13.154 -6.822 0.586 1.00 96.25 124 ARG A CA 1
ATOM 1029 C C . ARG A 1 124 ? -13.150 -7.921 1.645 1.00 96.25 124 ARG A C 1
ATOM 1031 O O . ARG A 1 124 ? -13.331 -7.615 2.813 1.00 96.25 124 ARG A O 1
ATOM 1038 N N . ASN A 1 125 ? -12.943 -9.173 1.242 1.00 95.12 125 ASN A N 1
ATOM 1039 C CA . ASN A 1 125 ? -12.941 -10.310 2.162 1.00 95.12 125 ASN A CA 1
ATOM 1040 C C . ASN A 1 125 ? -11.743 -10.289 3.122 1.00 95.12 125 ASN A C 1
ATOM 1042 O O . ASN A 1 125 ? -11.862 -10.783 4.234 1.00 95.12 125 ASN A O 1
ATOM 1046 N N . ILE A 1 126 ? -10.612 -9.698 2.722 1.00 94.25 126 ILE A N 1
ATOM 1047 C CA . ILE A 1 126 ? -9.460 -9.479 3.615 1.00 94.25 126 ILE A CA 1
ATOM 1048 C C . ILE A 1 126 ? -9.786 -8.444 4.708 1.00 94.25 126 ILE A C 1
ATOM 1050 O O . ILE A 1 126 ? -9.219 -8.504 5.793 1.00 94.25 126 ILE A O 1
ATOM 1054 N N . LEU A 1 127 ? -10.688 -7.496 4.432 1.00 93.69 127 LEU A N 1
ATOM 1055 C CA . LEU A 1 127 ? -11.056 -6.396 5.333 1.00 93.69 127 LEU A CA 1
ATOM 1056 C C . LEU A 1 127 ? -12.235 -6.717 6.279 1.00 93.69 127 LEU A C 1
ATOM 1058 O O . LEU A 1 127 ? -12.748 -5.799 6.920 1.00 93.69 127 LEU A O 1
ATOM 1062 N N . GLN A 1 128 ? -12.699 -7.969 6.344 1.00 83.62 128 GLN A N 1
ATOM 1063 C CA . GLN A 1 128 ? -13.764 -8.415 7.262 1.00 83.62 128 GLN A CA 1
ATOM 1064 C C . GLN A 1 128 ? -13.152 -8.840 8.607 1.00 83.62 128 GLN A C 1
ATOM 1066 O O . GLN A 1 128 ? -13.498 -8.231 9.655 1.00 83.62 128 GLN A O 1
#

Radius of gyration: 14.5 Å; Cα contacts (8 Å, |Δi|>4): 192; chains: 1; bounding box: 35×35×38 Å

InterPro domains:
  IPR007577 Glycosyltransferase, DXD sugar-binding motif [PF04488] (19-93)
  IPR029044 Nucleotide-diphospho-sugar transferases [SSF53448] (6-128)
  IPR039367 Initiation-specific alpha-1,6-mannosyltransferase Och1-like [PTHR31834] (6-127)

Secondary structure (DSSP, 8-state):
-EEEE-S-SS--HHHHHHHHHHHHH-TTS-EEEE-HHHHHHHHHTSTTTHHHHHT-SSHHHHHHHHHHHHHHHH-EEEE-TT---SS-GGGT--TT-SEEEEESSSS-EEEEEEEE-TT-HHHHHHT-

Nearest PDB structures (fol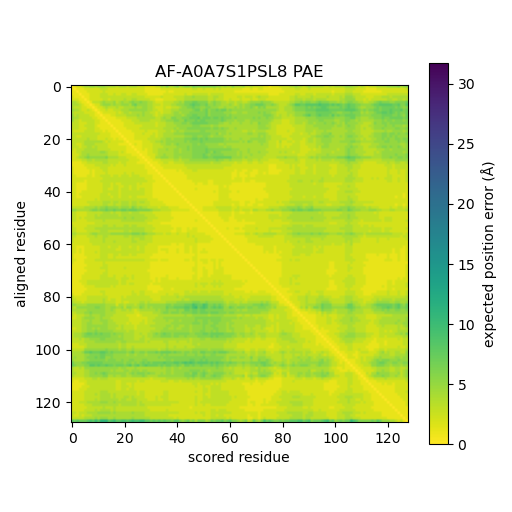dseek):
  2bvm-assembly1_A  TM=6.389E-01  e=6.042E-03  Clostridioides difficile
  9bon-assembly2_B  TM=6.766E-01  e=2.890E-02  Clostridium perfringens
  7ml7-assembly1_A  TM=6.937E-01  e=4.004E-02  Clostridioides difficile
  7pog-assembly1_A  TM=4.318E-01  e=5.198E-02  Clostridioides difficile
  1vgt-assembly1_A  TM=3.523E-01  e=3.024E-01  Escherichia coli

Foldseek 3Di:
DEEEEDQDPDDDPLLVVQVVQQCVQVVPDDYDYDHLVNLLVLQVPDPPRNVVLVPDPDPVVSVLLSLLSVCQAAFFKYAYSNDHDPHHCVVPPDPVDQKAWDAPDPPRTDSRMITHHHNRVVSVVVRD